Protein AF-A0A3P6RG02-F1 (afdb_monomer_lite)

Structure (mmCIF, N/CA/C/O backbone):
data_AF-A0A3P6RG02-F1
#
_entry.id   AF-A0A3P6RG02-F1
#
loop_
_atom_site.group_PDB
_atom_site.id
_atom_site.type_symbol
_atom_site.label_atom_id
_atom_site.label_alt_id
_atom_site.label_comp_id
_atom_site.label_asym_id
_atom_site.label_entity_id
_atom_site.label_seq_id
_atom_site.pdbx_PDB_ins_code
_atom_site.Cartn_x
_atom_site.Cartn_y
_atom_site.Cartn_z
_atom_site.occupancy
_atom_site.B_iso_or_equiv
_atom_site.auth_seq_id
_atom_site.auth_comp_id
_atom_site.auth_asym_id
_atom_site.auth_atom_id
_atom_site.pdbx_PDB_model_num
ATOM 1 N N . MET A 1 1 ? 4.994 7.527 -16.220 1.00 66.44 1 MET A N 1
ATOM 2 C CA . MET A 1 1 ? 3.991 7.475 -15.141 1.00 66.44 1 MET A CA 1
ATOM 3 C C . MET A 1 1 ? 3.347 6.115 -15.258 1.00 66.44 1 MET A C 1
ATOM 5 O O . MET A 1 1 ? 2.486 5.939 -16.115 1.00 66.44 1 MET A O 1
ATOM 9 N N . ASP A 1 2 ? 3.820 5.147 -14.479 1.00 90.19 2 ASP A N 1
ATOM 10 C CA . ASP A 1 2 ? 3.276 3.794 -14.545 1.00 90.19 2 ASP A CA 1
ATOM 11 C C . ASP A 1 2 ? 2.077 3.707 -13.613 1.00 90.19 2 ASP A C 1
ATOM 13 O O . ASP A 1 2 ? 2.058 4.303 -12.525 1.00 90.19 2 ASP A O 1
ATOM 17 N N . THR A 1 3 ? 1.062 2.994 -14.083 1.00 90.38 3 THR A N 1
ATOM 18 C CA . THR A 1 3 ? -0.250 2.928 -13.456 1.00 90.38 3 THR A CA 1
ATOM 19 C C . THR A 1 3 ? -0.667 1.478 -13.291 1.00 90.38 3 THR A C 1
ATOM 21 O O . THR A 1 3 ? -0.580 0.697 -14.236 1.00 90.38 3 THR A O 1
ATOM 24 N N . LEU A 1 4 ? -1.169 1.144 -12.105 1.00 91.75 4 LEU A N 1
ATOM 25 C CA . LEU A 1 4 ? -1.730 -0.158 -11.779 1.00 91.75 4 LEU A CA 1
ATOM 26 C C . LEU A 1 4 ? -3.204 0.017 -11.418 1.00 91.75 4 LEU A C 1
ATOM 28 O O . LEU A 1 4 ? -3.543 0.697 -10.449 1.00 91.75 4 LEU A O 1
ATOM 32 N N . MET A 1 5 ? -4.076 -0.602 -12.212 1.00 93.31 5 MET A N 1
ATOM 33 C CA . MET A 1 5 ? -5.519 -0.627 -11.985 1.00 93.31 5 MET A CA 1
ATOM 34 C C . MET A 1 5 ? -5.917 -2.036 -11.561 1.00 93.31 5 MET A C 1
ATOM 36 O O . MET A 1 5 ? -5.840 -2.962 -12.363 1.00 93.31 5 MET A O 1
ATOM 40 N N . MET A 1 6 ? -6.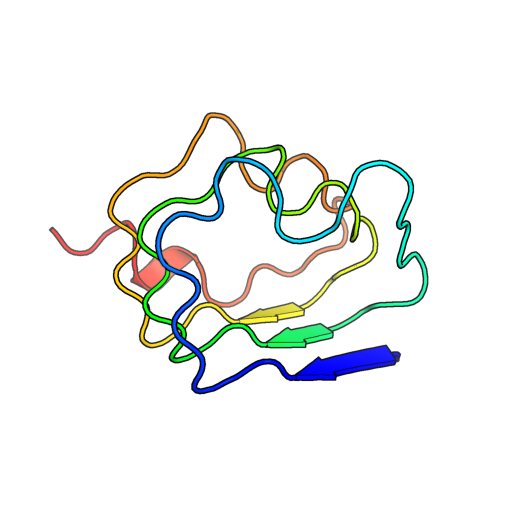351 -2.198 -10.315 1.00 91.19 6 MET A N 1
ATOM 41 C CA . MET A 1 6 ? -6.823 -3.482 -9.788 1.00 91.19 6 MET A CA 1
ATOM 42 C C . MET A 1 6 ? -8.202 -3.315 -9.161 1.00 91.19 6 MET A C 1
ATOM 44 O O . MET A 1 6 ? -8.409 -3.722 -8.030 1.00 91.19 6 MET A O 1
ATOM 48 N N . THR A 1 7 ? -9.137 -2.671 -9.857 1.00 90.75 7 THR A N 1
ATOM 49 C CA . THR A 1 7 ? -10.473 -2.357 -9.325 1.00 90.75 7 THR A CA 1
ATOM 50 C C . THR A 1 7 ? -11.473 -3.492 -9.531 1.00 90.75 7 THR A C 1
ATOM 52 O O . THR A 1 7 ? -11.452 -4.126 -10.585 1.00 90.75 7 THR A O 1
ATOM 55 N N . GLY A 1 8 ? -12.420 -3.660 -8.605 1.00 87.38 8 GLY A N 1
ATOM 56 C CA . GLY A 1 8 ? -13.517 -4.627 -8.748 1.00 87.38 8 GLY A CA 1
ATOM 57 C C . GLY A 1 8 ? -13.154 -6.059 -8.347 1.00 87.38 8 GLY A C 1
ATOM 58 O O . GLY A 1 8 ? -13.798 -6.996 -8.812 1.00 87.38 8 GLY A O 1
ATOM 59 N N . ASN A 1 9 ? -12.121 -6.230 -7.520 1.00 92.38 9 ASN A N 1
ATOM 60 C CA . ASN A 1 9 ? -11.725 -7.510 -6.934 1.00 92.38 9 ASN A CA 1
ATOM 61 C C . ASN A 1 9 ? -12.319 -7.684 -5.523 1.00 92.38 9 ASN A C 1
ATOM 63 O O . ASN A 1 9 ? -13.172 -6.916 -5.084 1.00 92.38 9 ASN A O 1
ATOM 67 N N . ASN A 1 10 ? -11.872 -8.714 -4.801 1.00 92.38 10 ASN A N 1
ATOM 68 C CA . ASN A 1 10 ? -12.280 -8.986 -3.423 1.00 92.38 10 ASN A CA 1
ATOM 69 C C . ASN A 1 10 ? -11.058 -9.335 -2.560 1.00 92.38 10 ASN A C 1
ATOM 71 O O . ASN A 1 10 ? -10.874 -10.486 -2.169 1.00 92.38 10 ASN A O 1
ATOM 75 N N . PHE A 1 11 ? -10.182 -8.355 -2.333 1.00 92.75 11 PHE A N 1
ATOM 76 C CA . PHE A 1 11 ? -8.918 -8.568 -1.624 1.00 92.75 11 PHE A CA 1
ATOM 77 C C . PHE A 1 11 ? -9.102 -8.811 -0.122 1.00 92.75 11 PHE A C 1
ATOM 79 O O . PHE A 1 11 ? -8.337 -9.575 0.455 1.00 92.75 11 PHE A O 1
ATOM 86 N N . GLY A 1 12 ? -10.117 -8.219 0.515 1.00 92.25 12 GLY A N 1
ATOM 87 C CA . GLY A 1 12 ? -10.381 -8.460 1.934 1.00 92.25 12 GLY A CA 1
ATOM 88 C C . GLY A 1 12 ? -9.262 -7.943 2.843 1.00 92.25 12 GLY A C 1
ATOM 89 O O . GLY A 1 12 ? -8.965 -6.749 2.860 1.00 92.25 12 GLY A O 1
ATOM 90 N N . ASP A 1 13 ? -8.691 -8.820 3.663 1.00 93.44 13 ASP A N 1
ATOM 91 C CA . ASP A 1 13 ? -7.573 -8.464 4.539 1.00 93.44 13 ASP A CA 1
ATOM 92 C C . ASP A 1 13 ? -6.260 -8.467 3.747 1.00 93.44 13 ASP A C 1
ATOM 94 O O . ASP A 1 13 ? -5.862 -9.499 3.211 1.00 93.44 13 ASP A O 1
ATOM 98 N N . VAL A 1 14 ? -5.601 -7.309 3.666 1.00 93.12 14 VAL A N 1
ATOM 99 C CA . VAL A 1 14 ? -4.336 -7.149 2.936 1.00 93.12 14 VAL A CA 1
ATOM 100 C C . VAL A 1 14 ? -3.182 -6.735 3.848 1.00 93.12 14 VAL A C 1
ATOM 102 O O . VAL A 1 14 ? -2.167 -6.198 3.384 1.00 93.12 14 VAL A O 1
ATOM 105 N N . SER A 1 15 ? -3.335 -6.941 5.161 1.00 90.69 15 SER A N 1
ATOM 106 C CA . SER A 1 15 ? -2.332 -6.553 6.155 1.00 90.69 15 SER A CA 1
ATOM 107 C C . SER A 1 15 ? -0.990 -7.245 5.967 1.00 90.69 15 SER A C 1
ATOM 109 O O . SER A 1 15 ? 0.022 -6.690 6.372 1.00 90.69 15 SER A O 1
ATOM 111 N N . ASP A 1 16 ? -0.965 -8.413 5.335 1.00 89.62 16 ASP A N 1
ATOM 112 C CA . ASP A 1 16 ? 0.248 -9.227 5.210 1.00 89.62 16 ASP A CA 1
ATOM 113 C C . ASP A 1 16 ? 1.016 -8.936 3.908 1.00 89.62 16 ASP A C 1
ATOM 115 O O . ASP A 1 16 ? 1.970 -9.630 3.563 1.00 89.62 16 ASP A O 1
ATOM 119 N N . GLY A 1 17 ? 0.606 -7.886 3.187 1.00 86.69 17 GLY A N 1
ATOM 120 C CA . GLY A 1 17 ? 1.179 -7.493 1.905 1.00 86.69 17 GLY A CA 1
ATOM 121 C C . GLY A 1 17 ? 0.243 -7.788 0.735 1.00 86.69 17 GLY A C 1
ATOM 122 O O . GLY A 1 17 ? -0.351 -8.858 0.642 1.00 86.69 17 GLY A O 1
ATOM 123 N N . LEU A 1 18 ? 0.129 -6.831 -0.191 1.00 82.81 18 LEU A N 1
ATOM 124 C CA . LEU A 1 18 ? -0.461 -7.067 -1.520 1.00 82.81 18 LEU A CA 1
ATOM 125 C C . LEU A 1 18 ? 0.582 -7.501 -2.549 1.00 82.81 18 LEU A C 1
ATOM 127 O O . LEU A 1 18 ? 0.256 -8.176 -3.519 1.00 82.81 18 LEU A O 1
ATOM 131 N N . PHE A 1 19 ? 1.825 -7.084 -2.328 1.00 80.94 19 PHE A N 1
ATOM 132 C CA . PHE A 1 19 ? 2.976 -7.375 -3.167 1.00 80.94 19 PHE A CA 1
ATOM 133 C C . PHE A 1 19 ? 3.914 -8.237 -2.333 1.00 80.94 19 PHE A C 1
ATOM 135 O O . PHE A 1 19 ? 4.243 -7.866 -1.203 1.00 80.94 19 PHE A O 1
ATOM 142 N N . THR A 1 20 ? 4.294 -9.407 -2.845 1.00 69.75 20 THR A N 1
ATOM 143 C CA . THR A 1 20 ? 5.134 -10.351 -2.098 1.00 69.75 20 THR A CA 1
ATOM 144 C C . THR A 1 20 ? 6.497 -9.742 -1.785 1.00 69.75 20 THR A C 1
ATOM 146 O O . THR A 1 20 ? 7.006 -8.918 -2.550 1.00 69.75 20 THR A O 1
ATOM 149 N N . GLU A 1 21 ? 7.125 -10.167 -0.685 1.00 61.22 21 GLU A N 1
ATOM 150 C CA . GLU A 1 21 ? 8.486 -9.732 -0.366 1.00 61.22 21 GLU A CA 1
ATOM 151 C C . GLU A 1 21 ? 9.437 -10.004 -1.546 1.00 61.22 21 GLU A C 1
ATOM 153 O O . GLU A 1 21 ? 9.589 -11.138 -1.996 1.00 61.22 21 GLU A O 1
ATOM 158 N N . GLY A 1 22 ? 10.058 -8.938 -2.064 1.00 67.38 22 GLY A N 1
ATOM 159 C CA . GLY A 1 22 ? 10.963 -8.975 -3.218 1.00 67.38 22 GLY A CA 1
ATOM 160 C C . GLY A 1 22 ? 10.421 -8.299 -4.482 1.00 67.38 22 GLY A C 1
ATOM 161 O O . GLY A 1 22 ? 11.215 -7.908 -5.342 1.00 67.38 22 GLY A O 1
ATOM 162 N N . GLU A 1 23 ? 9.108 -8.075 -4.588 1.00 77.81 23 GLU A N 1
ATOM 163 C CA . GLU A 1 23 ? 8.530 -7.289 -5.681 1.00 77.81 23 GLU A CA 1
ATOM 164 C C . GLU A 1 23 ? 8.627 -5.793 -5.368 1.00 77.81 23 GLU A C 1
ATOM 166 O O . GLU A 1 23 ? 7.945 -5.266 -4.493 1.00 77.81 23 GLU A O 1
ATOM 171 N N . HIS A 1 24 ? 9.518 -5.097 -6.078 1.00 83.25 24 HIS A N 1
ATOM 172 C CA . HIS A 1 24 ? 9.733 -3.661 -5.914 1.00 83.25 24 HIS A CA 1
ATOM 173 C C . HIS A 1 24 ? 9.343 -2.902 -7.182 1.00 83.25 24 HIS A C 1
ATOM 175 O O . HIS A 1 24 ? 10.146 -2.739 -8.105 1.00 83.25 24 HIS A O 1
ATOM 181 N N . HIS A 1 25 ? 8.129 -2.362 -7.204 1.00 87.69 25 HIS A N 1
ATOM 182 C CA . HIS A 1 25 ? 7.609 -1.567 -8.313 1.00 87.69 25 HIS A CA 1
ATOM 183 C C . HIS A 1 25 ? 8.022 -0.094 -8.179 1.00 87.69 25 HIS A C 1
ATOM 185 O O . HIS A 1 25 ? 7.201 0.787 -7.933 1.00 87.69 25 HIS A O 1
ATOM 191 N N . ARG A 1 26 ? 9.322 0.183 -8.346 1.00 87.50 26 ARG A N 1
ATOM 192 C CA . ARG A 1 26 ? 9.906 1.537 -8.206 1.00 87.50 26 ARG A CA 1
ATOM 193 C C . ARG A 1 26 ? 9.486 2.531 -9.297 1.00 87.50 26 ARG A C 1
ATOM 195 O O . ARG A 1 26 ? 9.707 3.724 -9.155 1.00 87.50 26 ARG A O 1
ATOM 202 N N . SER A 1 27 ? 8.915 2.064 -10.405 1.00 89.38 27 SER A N 1
ATOM 203 C CA . SER A 1 27 ? 8.381 2.949 -11.450 1.00 89.38 27 SER A CA 1
ATOM 204 C C . SER A 1 27 ? 6.893 3.256 -11.268 1.00 89.38 27 SER A C 1
ATOM 206 O O . SER A 1 27 ? 6.373 4.179 -11.902 1.00 89.38 27 SER A O 1
ATOM 208 N N . LEU A 1 28 ? 6.203 2.500 -10.402 1.00 90.25 28 LEU A N 1
ATOM 209 C CA . LEU A 1 28 ? 4.769 2.628 -10.206 1.00 90.25 28 LEU A CA 1
ATOM 210 C C . LEU A 1 28 ? 4.454 3.929 -9.480 1.00 90.25 28 LEU A C 1
ATOM 212 O O . LEU A 1 28 ? 4.859 4.135 -8.344 1.00 90.25 28 LEU A O 1
ATOM 216 N N . SER A 1 29 ? 3.695 4.787 -10.153 1.00 89.31 29 SER A N 1
ATOM 217 C CA . SER A 1 29 ? 3.377 6.138 -9.685 1.00 89.31 29 SER A CA 1
ATOM 218 C C . SER A 1 29 ? 1.918 6.298 -9.265 1.00 89.31 29 SER A C 1
ATOM 220 O O . SER A 1 29 ? 1.618 7.123 -8.404 1.00 89.31 29 SER A O 1
ATOM 222 N N . LEU A 1 30 ? 1.010 5.495 -9.829 1.00 89.75 30 LEU A N 1
ATOM 223 C CA . LEU A 1 30 ? -0.410 5.497 -9.488 1.00 89.75 30 LEU A CA 1
ATOM 224 C C . LEU A 1 30 ? -0.907 4.073 -9.268 1.00 89.75 30 LEU A C 1
ATOM 226 O O . LEU A 1 30 ? -0.695 3.196 -10.105 1.00 89.75 30 LEU A O 1
ATOM 230 N N . MET A 1 31 ? -1.626 3.867 -8.171 1.00 90.69 31 MET A N 1
ATOM 231 C CA . MET A 1 31 ? -2.285 2.613 -7.846 1.00 90.69 31 MET A CA 1
ATOM 232 C C . MET A 1 31 ? -3.755 2.858 -7.519 1.00 90.69 31 MET A C 1
ATOM 234 O O . MET A 1 31 ? -4.091 3.635 -6.623 1.00 90.69 31 MET A O 1
ATOM 238 N N . ASN A 1 32 ? -4.642 2.169 -8.232 1.00 91.88 32 ASN A N 1
ATOM 239 C CA . ASN A 1 32 ? -6.068 2.186 -7.954 1.00 91.88 32 ASN A CA 1
ATOM 240 C C . ASN A 1 32 ? -6.540 0.827 -7.432 1.00 91.88 32 ASN A C 1
ATOM 242 O O . ASN A 1 32 ? -6.625 -0.147 -8.182 1.00 91.88 32 ASN A O 1
ATOM 246 N N . LEU A 1 33 ? -6.871 0.804 -6.142 1.00 92.25 33 LEU A N 1
ATOM 247 C CA . LEU A 1 33 ? -7.419 -0.327 -5.399 1.00 92.25 33 LEU A CA 1
ATOM 248 C C . LEU A 1 33 ? -8.885 -0.093 -5.009 1.00 92.25 33 LEU A C 1
ATOM 250 O O . LEU A 1 33 ? -9.367 -0.645 -4.018 1.00 92.25 33 LEU A O 1
ATOM 254 N N . SER A 1 34 ? -9.592 0.774 -5.730 1.00 91.38 34 SER A N 1
ATOM 255 C CA . SER A 1 34 ? -10.984 1.076 -5.411 1.00 91.38 34 SER A CA 1
ATOM 256 C C . SER A 1 34 ? -11.884 -0.136 -5.662 1.00 91.38 34 SER A C 1
ATOM 258 O O . SER A 1 34 ? -11.653 -0.885 -6.613 1.00 91.38 34 SER A O 1
ATOM 260 N N . ARG A 1 35 ? -12.955 -0.286 -4.873 1.00 92.75 35 ARG A N 1
ATOM 261 C CA . ARG A 1 35 ? -13.951 -1.367 -5.034 1.00 92.75 35 ARG A CA 1
ATOM 262 C C . ARG A 1 35 ? -13.353 -2.766 -4.904 1.00 92.75 35 ARG A C 1
ATOM 264 O O . ARG A 1 35 ? -13.644 -3.624 -5.728 1.00 92.75 35 ARG A O 1
ATOM 271 N N . ASN A 1 36 ? -12.513 -2.978 -3.894 1.00 94.19 36 ASN A N 1
ATOM 272 C CA . ASN A 1 36 ? -11.853 -4.263 -3.657 1.00 94.19 36 ASN A CA 1
ATOM 273 C C . ASN A 1 36 ? -12.249 -4.945 -2.346 1.00 94.19 36 ASN A C 1
ATOM 275 O O . ASN A 1 36 ? -11.654 -5.961 -1.991 1.00 94.19 36 ASN A O 1
ATOM 279 N N . GLY A 1 37 ? -13.202 -4.380 -1.599 1.00 93.94 37 GLY A N 1
ATOM 280 C CA . GLY A 1 37 ? -13.603 -4.917 -0.299 1.00 93.94 37 GLY A CA 1
ATOM 281 C C . GLY A 1 37 ? -12.450 -4.988 0.706 1.00 93.94 37 GLY A C 1
ATOM 282 O O . GLY A 1 37 ? -12.442 -5.878 1.548 1.00 93.94 37 GLY A O 1
ATOM 283 N N . ILE A 1 38 ? -11.451 -4.102 0.601 1.00 94.00 38 ILE A N 1
ATOM 284 C CA . ILE A 1 38 ? -10.310 -4.105 1.522 1.00 94.00 38 ILE A CA 1
ATOM 285 C C . ILE A 1 38 ? -10.803 -3.755 2.925 1.00 94.00 38 ILE A C 1
ATOM 287 O O . ILE A 1 38 ? -11.438 -2.715 3.094 1.00 94.00 38 ILE A O 1
ATOM 291 N N . THR A 1 39 ? -10.494 -4.596 3.912 1.00 93.44 39 THR A N 1
ATOM 292 C CA . THR A 1 39 ? -10.944 -4.429 5.303 1.00 93.44 39 THR A CA 1
ATOM 293 C C . THR A 1 39 ? -9.841 -3.987 6.255 1.00 93.44 39 THR A C 1
ATOM 295 O O . THR A 1 39 ? -10.123 -3.294 7.239 1.00 93.44 39 THR A O 1
ATOM 298 N N . LYS A 1 40 ? -8.581 -4.336 5.959 1.00 92.62 40 LYS A N 1
ATOM 299 C CA . LYS A 1 40 ? -7.418 -3.923 6.752 1.00 92.62 40 LYS A CA 1
ATOM 300 C C . LYS A 1 40 ? -6.205 -3.622 5.888 1.00 92.62 40 LYS A C 1
ATOM 302 O O . LYS A 1 40 ? -5.979 -4.295 4.890 1.00 92.62 40 LYS A O 1
ATOM 307 N N . ILE A 1 41 ? -5.413 -2.643 6.314 1.00 91.56 41 ILE A N 1
ATOM 308 C CA . ILE A 1 41 ? -4.120 -2.281 5.715 1.00 91.56 41 ILE A CA 1
ATOM 309 C C . ILE A 1 41 ? -3.047 -2.167 6.803 1.00 91.56 41 ILE A C 1
ATOM 311 O O . ILE A 1 41 ? -3.362 -1.850 7.950 1.00 91.56 41 ILE A O 1
ATOM 315 N N . SER A 1 42 ? -1.779 -2.380 6.463 1.00 91.00 42 SER A N 1
ATOM 316 C CA . SER A 1 42 ? -0.630 -2.264 7.373 1.00 91.00 42 SER A CA 1
ATOM 317 C C . SER A 1 42 ? 0.570 -1.607 6.673 1.00 91.00 42 SER A C 1
ATOM 319 O O . SER A 1 42 ? 0.497 -1.263 5.493 1.00 91.00 42 SER A O 1
ATOM 321 N N . SER A 1 43 ? 1.686 -1.448 7.392 1.00 87.69 43 SER A N 1
ATOM 322 C CA . SER A 1 43 ? 2.970 -1.032 6.813 1.00 87.69 43 SER A CA 1
ATOM 323 C C . SER A 1 43 ? 3.539 -2.053 5.822 1.00 87.69 43 SER A C 1
ATOM 325 O O . SER A 1 43 ? 4.393 -1.711 5.017 1.00 87.69 43 SER A O 1
ATOM 327 N N . ASP A 1 44 ? 3.079 -3.299 5.833 1.00 91.44 44 ASP A N 1
ATOM 328 C CA . ASP A 1 44 ? 3.533 -4.310 4.877 1.00 91.44 44 ASP A CA 1
ATOM 329 C C . ASP A 1 44 ? 2.718 -4.276 3.577 1.00 91.44 44 ASP A C 1
ATOM 331 O O . ASP A 1 44 ? 3.257 -4.572 2.510 1.00 91.44 44 ASP A O 1
ATOM 3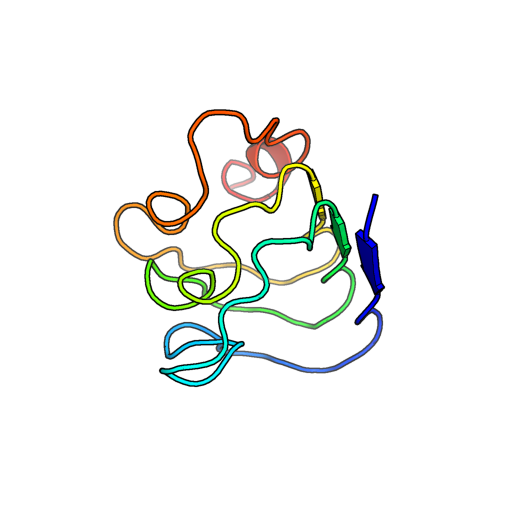35 N N . THR A 1 45 ? 1.464 -3.801 3.619 1.00 91.00 45 THR A N 1
ATOM 336 C CA . THR A 1 45 ? 0.570 -3.711 2.448 1.00 91.00 45 THR A CA 1
ATOM 337 C C . THR A 1 45 ? 1.222 -3.013 1.245 1.00 91.00 45 THR A C 1
ATOM 339 O O . THR A 1 45 ? 1.077 -3.490 0.119 1.00 91.00 45 THR A O 1
ATOM 342 N N . PHE A 1 46 ? 1.954 -1.913 1.470 1.00 89.62 46 PHE A N 1
ATOM 343 C CA . PHE A 1 46 ? 2.528 -1.063 0.410 1.00 89.62 46 PHE A CA 1
ATOM 344 C C . PHE A 1 46 ? 4.063 -1.107 0.323 1.00 89.62 46 PHE A C 1
ATOM 346 O O . PHE A 1 46 ? 4.665 -0.325 -0.415 1.00 89.62 46 PHE A O 1
ATOM 353 N N . LYS A 1 47 ? 4.715 -2.034 1.035 1.00 89.50 47 LYS A N 1
ATOM 354 C CA . LYS A 1 47 ? 6.186 -2.153 1.103 1.00 89.50 47 LYS A CA 1
ATOM 355 C C . LYS A 1 47 ? 6.843 -2.386 -0.268 1.00 89.50 47 LYS A C 1
ATOM 357 O O . LYS A 1 47 ? 7.952 -1.913 -0.515 1.00 89.50 47 LYS A O 1
ATOM 362 N N . GLY A 1 48 ? 6.149 -3.075 -1.177 1.00 90.69 48 GLY A N 1
ATOM 363 C CA . GLY A 1 48 ? 6.607 -3.340 -2.547 1.00 90.69 48 GLY A CA 1
ATOM 364 C C . GLY A 1 48 ? 6.437 -2.173 -3.527 1.00 90.69 48 GLY A C 1
ATOM 365 O O . GLY A 1 48 ? 6.950 -2.220 -4.645 1.00 90.69 48 GLY A O 1
ATOM 366 N N . THR A 1 49 ? 5.752 -1.095 -3.138 1.00 91.00 49 THR A N 1
ATOM 367 C CA . THR A 1 49 ? 5.402 0.009 -4.048 1.00 91.00 49 THR A CA 1
ATOM 368 C C . THR A 1 49 ? 5.818 1.373 -3.493 1.00 91.00 49 THR A C 1
ATOM 370 O O . THR A 1 49 ? 4.968 2.246 -3.303 1.00 91.00 49 THR A O 1
ATOM 373 N N . PRO A 1 50 ? 7.124 1.581 -3.229 1.00 89.50 50 PRO A N 1
ATOM 374 C CA . PRO A 1 50 ? 7.608 2.767 -2.525 1.00 89.50 50 PRO A CA 1
ATOM 375 C C . PRO A 1 50 ? 7.390 4.061 -3.315 1.00 89.50 50 PRO A C 1
ATOM 377 O O . PRO A 1 50 ? 7.182 5.111 -2.728 1.00 89.50 50 PRO A O 1
ATOM 380 N N . SER A 1 51 ? 7.388 4.006 -4.645 1.00 89.50 51 SER A N 1
ATOM 381 C CA . SER A 1 51 ? 7.345 5.206 -5.493 1.00 89.50 51 SER A CA 1
ATOM 382 C C . SER A 1 51 ? 5.925 5.653 -5.868 1.00 89.50 51 SER A C 1
ATOM 384 O O . SER A 1 51 ? 5.760 6.582 -6.663 1.00 89.50 51 SER A O 1
ATOM 386 N N . VAL A 1 52 ? 4.891 5.013 -5.305 1.00 89.31 52 VAL A N 1
ATOM 387 C CA . VAL A 1 52 ? 3.490 5.352 -5.587 1.00 89.31 52 VAL A CA 1
ATOM 388 C C . VAL A 1 52 ? 3.157 6.711 -4.994 1.00 89.31 52 VAL A C 1
ATOM 390 O O . VAL A 1 52 ? 3.218 6.916 -3.786 1.00 89.31 52 VAL A O 1
ATOM 393 N N . GLN A 1 53 ? 2.741 7.626 -5.864 1.00 86.56 53 GLN A N 1
ATOM 394 C CA . GLN A 1 53 ? 2.378 8.993 -5.506 1.00 86.56 53 GLN A CA 1
ATOM 395 C C . GLN A 1 53 ? 0.870 9.175 -5.361 1.00 86.56 53 GLN A C 1
ATOM 397 O O . GLN A 1 53 ? 0.428 9.992 -4.558 1.00 86.56 53 GLN A O 1
ATOM 402 N N . PHE A 1 54 ? 0.090 8.406 -6.125 1.00 86.25 54 PHE A N 1
ATOM 403 C CA . PHE A 1 54 ? -1.367 8.466 -6.144 1.00 86.25 54 PHE A CA 1
ATOM 404 C C . PHE A 1 54 ? -1.948 7.104 -5.766 1.00 86.25 54 PHE A C 1
ATOM 406 O O . PHE A 1 54 ? -1.819 6.143 -6.521 1.00 86.25 54 PHE A O 1
ATOM 413 N N . LEU A 1 55 ? -2.609 7.025 -4.611 1.00 88.81 55 LEU A N 1
ATOM 414 C CA . LEU A 1 55 ? -3.257 5.810 -4.118 1.00 88.81 55 LEU A CA 1
ATOM 415 C C . LEU A 1 55 ? -4.766 6.035 -3.972 1.00 88.81 55 LEU A C 1
ATOM 417 O O . LEU A 1 55 ? -5.203 6.877 -3.185 1.00 88.81 55 LEU A O 1
ATOM 421 N N . TYR A 1 56 ? -5.561 5.259 -4.707 1.00 89.38 56 TYR A N 1
ATOM 422 C CA . TYR A 1 56 ? -7.021 5.270 -4.604 1.00 89.38 56 TYR A CA 1
ATOM 423 C C . TYR A 1 56 ? -7.516 4.029 -3.865 1.00 89.38 56 TYR A C 1
ATOM 425 O O . TYR A 1 56 ? -7.307 2.907 -4.318 1.00 89.38 56 TYR A O 1
ATOM 433 N N . LEU A 1 57 ? -8.216 4.248 -2.751 1.00 89.00 57 LEU A N 1
ATOM 434 C CA . LEU A 1 57 ? -8.814 3.208 -1.902 1.00 89.00 57 LEU A CA 1
ATOM 435 C C . LEU A 1 57 ? -10.334 3.385 -1.756 1.00 89.00 57 LEU A C 1
ATOM 437 O O . LEU A 1 57 ? -10.932 2.878 -0.809 1.00 89.00 57 LEU A O 1
ATOM 441 N N . LYS A 1 58 ? -10.969 4.128 -2.668 1.00 87.56 58 LYS A N 1
ATOM 442 C CA . LYS A 1 58 ? -12.400 4.444 -2.601 1.00 87.56 58 LYS A CA 1
ATOM 443 C C . LYS A 1 58 ? -13.254 3.169 -2.668 1.00 87.56 58 LYS A C 1
ATOM 445 O O . LYS A 1 58 ? -12.878 2.206 -3.328 1.00 87.56 58 LYS A O 1
ATOM 450 N N . ASP A 1 59 ? -14.431 3.187 -2.045 1.00 89.38 59 ASP A N 1
ATOM 451 C CA . ASP A 1 59 ? -15.391 2.075 -2.083 1.00 89.38 59 ASP A CA 1
ATOM 452 C C . ASP A 1 59 ? -14.770 0.750 -1.564 1.00 89.38 59 ASP A C 1
ATOM 454 O O . ASP A 1 59 ? -14.966 -0.316 -2.141 1.00 89.38 59 ASP A O 1
ATOM 458 N N . ASN A 1 60 ? -13.976 0.830 -0.492 1.00 88.88 60 ASN A N 1
ATOM 459 C CA . ASN A 1 60 ? -13.527 -0.309 0.319 1.00 88.88 60 ASN A CA 1
ATOM 460 C C . ASN A 1 60 ? -14.158 -0.230 1.723 1.00 88.88 60 ASN A C 1
ATOM 462 O O . ASN A 1 60 ? -14.811 0.761 2.040 1.00 88.88 60 ASN A O 1
ATOM 466 N N . ASP A 1 61 ? -13.942 -1.244 2.562 1.00 91.62 61 ASP A N 1
ATOM 467 C CA . ASP A 1 61 ? -14.501 -1.356 3.922 1.00 91.62 61 ASP A CA 1
ATOM 468 C C . ASP A 1 61 ? -13.385 -1.320 4.986 1.00 91.62 61 ASP A C 1
ATOM 470 O O . ASP A 1 61 ? -13.318 -2.160 5.883 1.00 91.62 61 ASP A O 1
ATOM 474 N N . ILE A 1 62 ? -12.439 -0.384 4.837 1.00 90.31 62 ILE A N 1
ATOM 475 C CA . ILE A 1 62 ? -11.217 -0.337 5.653 1.00 90.31 62 ILE A CA 1
ATOM 476 C C . ILE A 1 62 ? -11.576 0.084 7.080 1.00 90.31 62 ILE A C 1
ATOM 478 O O . ILE A 1 62 ? -11.750 1.265 7.360 1.00 90.31 62 ILE A O 1
ATOM 482 N N . LYS A 1 63 ? -11.642 -0.891 7.987 1.00 88.12 63 LYS A N 1
ATOM 483 C CA . LYS A 1 63 ? -11.965 -0.701 9.412 1.00 88.12 63 LYS A CA 1
ATOM 484 C C . LYS A 1 63 ? -10.732 -0.672 10.303 1.00 88.12 63 LYS A C 1
ATOM 486 O O . LYS A 1 63 ? -10.785 -0.186 11.430 1.00 88.12 63 LYS A O 1
ATOM 491 N N . HIS A 1 64 ? -9.617 -1.207 9.810 1.00 87.88 64 HIS A N 1
ATOM 492 C CA . HIS A 1 64 ? -8.378 -1.295 10.568 1.00 87.88 64 HIS A CA 1
ATOM 493 C C . HIS A 1 64 ? -7.187 -0.830 9.736 1.00 87.88 64 HIS A C 1
ATOM 495 O O . HIS A 1 64 ? -6.971 -1.270 8.607 1.00 87.88 64 HIS A O 1
ATOM 501 N N . ALA A 1 65 ? -6.381 0.034 10.336 1.00 88.3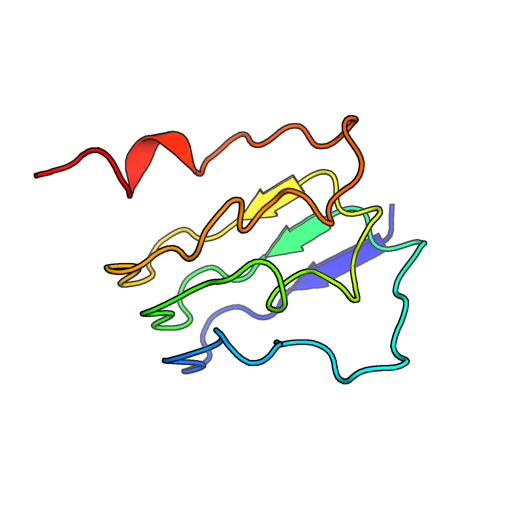8 65 ALA A N 1
ATOM 502 C CA . ALA A 1 65 ? -5.102 0.458 9.804 1.00 88.38 65 ALA A CA 1
ATOM 503 C C . ALA A 1 65 ? -4.016 0.123 10.829 1.00 88.38 65 ALA A C 1
ATOM 505 O O . ALA A 1 65 ? -4.138 0.458 12.009 1.00 88.38 65 ALA A O 1
ATOM 506 N N . GLY A 1 66 ? -2.966 -0.561 10.380 1.00 84.75 66 GLY A N 1
ATOM 507 C CA . GLY A 1 66 ? -1.772 -0.822 11.172 1.00 84.75 66 GLY A CA 1
ATOM 508 C C . GLY A 1 66 ? -1.035 0.468 11.528 1.00 84.75 66 GLY A C 1
ATOM 509 O O . GLY A 1 66 ? -1.416 1.568 11.133 1.00 84.75 66 GLY A O 1
ATOM 510 N N . ARG A 1 67 ? 0.056 0.348 12.283 1.00 85.62 67 ARG A N 1
ATOM 511 C CA . ARG A 1 67 ? 0.890 1.505 12.612 1.00 85.62 67 ARG A CA 1
ATOM 512 C C . ARG A 1 67 ? 1.590 2.000 11.340 1.00 85.62 67 ARG A C 1
ATOM 514 O O . ARG A 1 67 ? 2.255 1.219 10.677 1.00 85.62 67 ARG A O 1
ATOM 521 N N . TYR A 1 68 ? 1.425 3.286 11.029 1.00 86.00 68 TYR A N 1
ATOM 522 C CA . TYR A 1 68 ? 2.033 3.957 9.872 1.00 86.00 68 TYR A CA 1
ATOM 523 C C . TYR A 1 68 ? 1.909 3.164 8.550 1.00 86.00 68 TYR A C 1
ATOM 525 O O . TYR A 1 68 ? 2.911 2.881 7.897 1.00 86.00 68 TYR A O 1
ATOM 533 N N . PRO A 1 69 ? 0.686 2.828 8.097 1.00 86.19 69 PRO A N 1
ATOM 534 C CA . PRO A 1 69 ? 0.495 1.935 6.952 1.00 86.19 69 PRO A CA 1
ATOM 535 C C . PRO A 1 69 ? 1.040 2.521 5.639 1.00 86.19 69 PRO A C 1
ATOM 537 O O . PRO A 1 69 ? 1.288 1.791 4.691 1.00 86.19 69 PRO A O 1
ATOM 540 N N . PHE A 1 70 ? 1.270 3.836 5.594 1.00 86.62 70 PHE A N 1
ATOM 541 C CA . PHE A 1 70 ? 1.816 4.551 4.440 1.00 86.62 70 PHE A CA 1
ATOM 542 C C . PHE A 1 70 ? 3.284 4.972 4.608 1.00 86.62 70 PHE A C 1
ATOM 544 O O . PHE A 1 70 ? 3.821 5.613 3.714 1.00 86.62 70 PHE A O 1
ATOM 551 N N . GLU A 1 71 ? 3.950 4.626 5.717 1.00 86.25 71 GLU A N 1
ATOM 552 C CA . GLU A 1 71 ? 5.387 4.899 5.916 1.00 86.25 71 GLU A CA 1
ATOM 553 C C . GLU A 1 71 ? 6.305 4.322 4.822 1.00 86.25 71 GLU A C 1
ATOM 555 O O . GLU A 1 71 ? 7.258 5.009 4.453 1.00 86.25 71 GLU A O 1
ATOM 560 N N . PRO A 1 72 ? 6.048 3.124 4.257 1.00 87.19 72 PRO A N 1
ATOM 561 C CA . PRO A 1 72 ? 6.893 2.586 3.189 1.00 87.19 72 PRO A CA 1
ATOM 562 C C . PRO A 1 72 ? 6.811 3.357 1.867 1.00 87.19 72 PRO A C 1
ATOM 564 O O . PRO A 1 72 ? 7.655 3.157 0.994 1.00 87.19 72 PRO A O 1
ATOM 567 N N . MET A 1 73 ? 5.786 4.193 1.685 1.00 85.06 73 MET A N 1
ATOM 568 C CA . MET A 1 73 ? 5.626 5.011 0.487 1.00 85.06 73 MET A CA 1
ATOM 569 C C . MET A 1 73 ? 6.492 6.271 0.626 1.00 85.06 73 MET A C 1
ATOM 571 O O . MET A 1 73 ? 6.504 6.925 1.670 1.00 85.06 73 MET A O 1
ATOM 575 N N . GLU A 1 74 ? 7.244 6.623 -0.416 1.00 76.50 74 GLU A N 1
ATOM 576 C CA . GLU A 1 74 ? 8.136 7.781 -0.419 1.00 76.50 74 GLU A CA 1
ATOM 577 C C . GLU A 1 74 ? 7.361 9.069 -0.099 1.00 76.50 74 GLU A C 1
ATOM 579 O O . GLU A 1 74 ? 6.259 9.303 -0.595 1.00 76.50 74 GLU A O 1
ATOM 584 N N . ARG A 1 75 ? 7.967 9.951 0.711 1.00 62.88 75 ARG A N 1
ATOM 585 C CA . ARG A 1 75 ? 7.359 11.196 1.235 1.00 62.88 75 ARG A CA 1
ATOM 586 C C . ARG A 1 75 ? 6.828 12.172 0.176 1.00 62.88 75 ARG A C 1
ATOM 588 O O . ARG A 1 75 ? 6.157 13.134 0.535 1.00 62.88 75 ARG A O 1
ATOM 595 N N . SER A 1 76 ? 7.129 11.955 -1.101 1.00 58.62 76 SER A N 1
ATOM 596 C CA . SER A 1 76 ? 6.569 12.710 -2.225 1.00 58.62 76 SER A CA 1
ATOM 597 C C . SER A 1 76 ? 5.138 12.292 -2.584 1.00 58.62 76 SER A C 1
ATOM 599 O O . SER A 1 76 ? 4.536 12.905 -3.466 1.00 58.62 76 SER A O 1
ATOM 601 N N . ALA A 1 77 ? 4.592 11.257 -1.940 1.00 59.47 77 ALA A N 1
ATOM 602 C CA . ALA A 1 77 ? 3.244 10.784 -2.195 1.00 59.47 77 ALA A CA 1
ATOM 603 C C . ALA A 1 77 ? 2.192 11.819 -1.783 1.00 59.47 77 ALA A C 1
ATOM 605 O O . ALA A 1 77 ? 2.093 12.229 -0.625 1.00 59.47 77 ALA A O 1
ATOM 606 N N . ILE A 1 78 ? 1.379 12.237 -2.753 1.00 57.00 78 ILE A N 1
ATOM 607 C CA . ILE A 1 78 ? 0.260 13.134 -2.506 1.00 57.00 78 ILE A CA 1
ATOM 608 C C . ILE A 1 78 ? -0.958 12.260 -2.201 1.00 57.00 78 ILE A C 1
ATOM 610 O O . ILE A 1 78 ? -1.693 11.829 -3.091 1.00 57.00 78 ILE A O 1
ATOM 614 N N . PHE A 1 79 ? -1.172 11.977 -0.916 1.00 60.09 79 PHE A N 1
ATOM 615 C CA . PHE A 1 79 ? -2.298 11.175 -0.432 1.00 60.09 79 PHE A CA 1
ATOM 616 C C . PHE A 1 79 ? -3.625 11.948 -0.550 1.00 60.09 79 PHE A C 1
ATOM 618 O O . PHE A 1 79 ? -4.147 12.477 0.427 1.00 60.09 79 PHE A O 1
ATOM 625 N N . PHE A 1 80 ? -4.187 12.034 -1.755 1.00 54.38 80 PHE A N 1
ATOM 626 C CA . PHE A 1 80 ? -5.357 12.878 -2.028 1.00 54.38 80 PHE A CA 1
ATOM 627 C C . PHE A 1 80 ? -6.696 12.358 -1.459 1.00 54.38 80 PHE A C 1
ATOM 629 O O . PHE A 1 80 ? -7.658 13.119 -1.435 1.00 54.38 80 PHE A O 1
ATOM 636 N N . PHE A 1 81 ? -6.804 11.101 -1.000 1.00 53.94 81 PHE A N 1
ATOM 637 C CA . PHE A 1 81 ? -8.129 10.501 -0.726 1.00 53.94 81 PHE A CA 1
ATOM 638 C C . PHE A 1 81 ? -8.264 9.647 0.544 1.00 53.94 81 PHE A C 1
ATOM 640 O O . PHE A 1 81 ? -9.363 9.186 0.842 1.00 53.94 81 PHE A O 1
ATOM 647 N N . LEU A 1 82 ? -7.203 9.467 1.337 1.00 51.88 82 LEU A N 1
ATOM 648 C CA . LEU A 1 82 ? -7.285 8.702 2.593 1.00 51.88 82 LEU A CA 1
ATOM 649 C C . LEU A 1 82 ? -7.965 9.451 3.744 1.00 51.88 82 LEU A C 1
ATOM 651 O O . LEU A 1 82 ? -8.399 8.827 4.707 1.00 51.88 82 LEU A O 1
ATOM 655 N N . PHE A 1 83 ? -8.122 10.770 3.628 1.00 48.16 83 PHE A N 1
ATOM 656 C CA . PHE A 1 83 ? -8.750 11.580 4.671 1.00 48.16 83 PHE A CA 1
ATOM 657 C C . PHE A 1 83 ? -10.261 11.339 4.830 1.00 48.16 83 PHE A C 1
ATOM 659 O O . PHE A 1 83 ? -10.799 11.652 5.886 1.00 48.16 83 PHE A O 1
ATOM 666 N N . PHE A 1 84 ? -10.951 10.768 3.833 1.00 45.94 84 PHE A N 1
ATOM 667 C CA . PHE A 1 84 ? -12.419 10.667 3.865 1.00 45.94 84 PHE A CA 1
ATOM 668 C C . PHE A 1 84 ? -12.984 9.369 4.463 1.00 45.94 84 PHE A C 1
ATOM 670 O O . PHE A 1 84 ? -14.115 9.386 4.939 1.00 45.94 84 PHE A O 1
ATOM 677 N N . ASN A 1 85 ? -12.216 8.273 4.496 1.00 48.19 85 ASN A N 1
ATOM 678 C CA . ASN A 1 85 ? -12.746 6.957 4.894 1.00 48.19 85 ASN A CA 1
ATOM 679 C C . ASN A 1 85 ? -12.337 6.498 6.307 1.00 48.19 85 ASN A C 1
ATOM 681 O O . ASN A 1 85 ? -12.855 5.492 6.767 1.00 48.19 85 ASN A O 1
ATOM 685 N N . ILE A 1 86 ? -11.420 7.197 6.994 1.00 47.94 86 ILE A N 1
ATOM 686 C CA . ILE A 1 86 ? -10.956 6.828 8.356 1.00 47.94 86 ILE A CA 1
ATOM 687 C C . ILE A 1 86 ? -11.517 7.792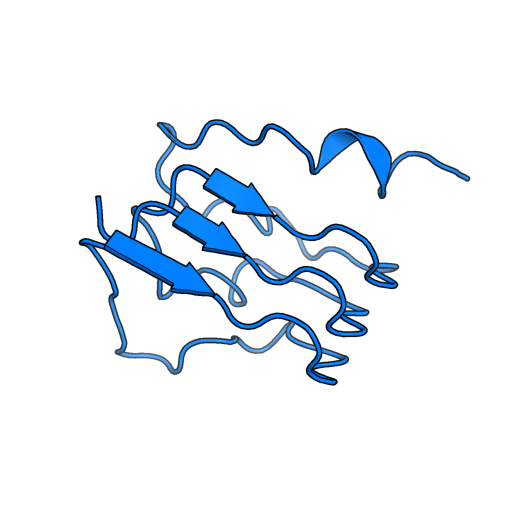 9.432 1.00 47.94 86 ILE A C 1
ATOM 689 O O . ILE A 1 86 ? -11.242 7.639 10.613 1.00 47.94 86 ILE A O 1
ATOM 693 N N . MET A 1 87 ? -12.297 8.808 9.039 1.00 45.12 87 MET A N 1
ATOM 694 C CA . MET A 1 87 ? -12.815 9.869 9.929 1.00 45.12 87 MET A CA 1
ATOM 695 C C . MET A 1 87 ? -14.352 9.943 9.965 1.00 45.12 87 MET A C 1
ATOM 697 O O . MET A 1 87 ? -14.904 10.893 10.514 1.00 45.12 87 MET A O 1
ATOM 701 N N . THR A 1 88 ? -15.051 8.984 9.357 1.00 42.16 88 THR A N 1
ATOM 702 C CA . THR A 1 88 ? -16.520 8.913 9.360 1.00 42.16 88 THR A CA 1
ATOM 703 C C . THR A 1 88 ? -17.001 7.685 10.130 1.00 42.16 88 THR A C 1
ATOM 705 O O . THR A 1 88 ? -17.511 6.737 9.550 1.00 42.16 88 THR A O 1
ATOM 708 N N . GLU A 1 89 ? -16.724 7.693 11.435 1.00 38.47 89 GLU A N 1
ATOM 709 C CA . GLU A 1 89 ? -17.647 7.534 12.584 1.00 38.47 89 GLU A CA 1
ATOM 710 C C . GLU A 1 89 ? -16.839 7.336 13.875 1.00 38.47 89 GLU A C 1
ATOM 712 O O . GLU A 1 89 ? -15.975 6.431 13.922 1.00 38.47 89 GLU A O 1
#

pLDDT: mean 81.81, std 15.01, range [38.47, 94.19]

Foldseek 3Di:
DAEAEDAQAAPAEQQQEPDDPPQAPQVYAEYEHDHHQYAEAELRHCLNYQNHQYYHHHNYNHPYYYPPRCVSHHPNRDDPPPVPRHPDD

Radius of gyration: 11.92 Å; chains: 1; bounding box: 29×24×28 Å

InterPro domains:
  IPR001611 Leucine-rich repeat [PF13855] (3-62)
  IPR032675 Leucine-rich repeat domain superfamily [G3DSA:3.80.1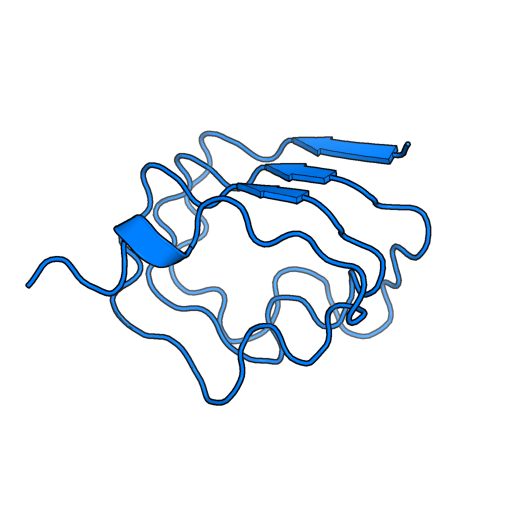0.10] (1-86)

Organism: Cylicostephanus goldi (NCBI:txid71465)

Secondary structure (DSSP, 8-state):
-EEEE--S----B-TT-SS-TT---TTEEEEE-TTS---EE-TTTTTT-TT--EEE-TT----EE-SSTTTTS-TT----STTTTSS--

Sequence (89 aa):
MDTLMMTGNNFGDVSDGLFTEGEHHRSLSLMNLSRNGITKISSDTFKGTPSVQFLYLKDNDIKHAGRYPFEPMERSAIFFFLFFNIM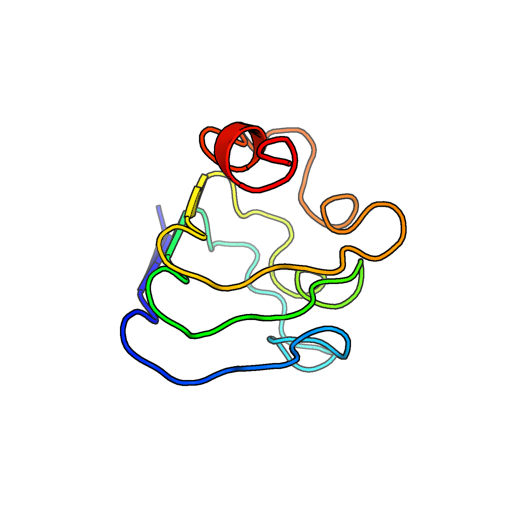TE